Protein AF-J7S730-F1 (afdb_monomer_lite)

Organism: Huiozyma naganishii (strain ATCC MYA-139 / BCRC 22969 / CBS 8797 / KCTC 17520 / NBRC 10181 / NCYC 3082 / Yp74L-3) (NCBI:txid1071383)

Structure (mmCIF, N/CA/C/O backbone):
data_AF-J7S730-F1
#
_entry.id   AF-J7S730-F1
#
loop_
_atom_site.group_PDB
_atom_site.id
_atom_site.type_symbol
_atom_site.label_atom_id
_atom_site.label_alt_id
_atom_site.label_comp_id
_atom_site.label_asym_id
_atom_site.label_entity_id
_atom_site.label_seq_id
_atom_site.pdbx_PDB_ins_code
_atom_site.Cartn_x
_atom_site.Cartn_y
_atom_site.Cartn_z
_atom_site.occupancy
_atom_site.B_iso_or_equiv
_atom_site.auth_seq_id
_atom_site.auth_comp_id
_atom_site.auth_asym_id
_atom_site.auth_atom_id
_atom_site.pdbx_PDB_model_num
ATOM 1 N N . MET A 1 1 ? 15.462 3.873 -46.124 1.00 54.00 1 MET A N 1
ATOM 2 C CA . MET A 1 1 ? 14.757 4.508 -44.988 1.00 54.00 1 MET A CA 1
ATOM 3 C C . MET A 1 1 ? 15.731 4.564 -43.824 1.00 54.00 1 MET A C 1
ATOM 5 O O . MET A 1 1 ? 16.234 3.518 -43.435 1.00 54.00 1 MET A O 1
ATOM 9 N N . ALA A 1 2 ? 16.107 5.762 -43.374 1.00 64.50 2 ALA A N 1
ATOM 10 C CA . ALA A 1 2 ? 17.147 5.936 -42.364 1.00 64.50 2 ALA A CA 1
ATOM 11 C C . ALA A 1 2 ? 16.657 5.438 -40.995 1.00 64.50 2 ALA A C 1
ATOM 13 O O . ALA A 1 2 ? 15.617 5.871 -40.506 1.00 64.50 2 ALA A O 1
ATOM 14 N N . ASN A 1 3 ? 17.401 4.504 -40.408 1.00 79.25 3 ASN A N 1
ATOM 15 C CA . ASN A 1 3 ? 17.195 4.041 -39.043 1.00 79.25 3 ASN A CA 1
ATOM 16 C C . ASN A 1 3 ? 17.583 5.172 -38.073 1.00 79.25 3 ASN A C 1
ATOM 18 O O . ASN A 1 3 ? 18.678 5.723 -38.196 1.00 79.25 3 ASN A O 1
ATOM 22 N N . ASP A 1 4 ? 16.704 5.535 -37.135 1.00 87.88 4 ASP A N 1
ATOM 23 C CA . ASP A 1 4 ? 16.995 6.558 -36.123 1.00 87.88 4 ASP A CA 1
ATOM 24 C C . ASP A 1 4 ? 18.131 6.064 -35.215 1.00 87.88 4 ASP A C 1
ATOM 26 O O . ASP A 1 4 ? 17.955 5.153 -34.402 1.00 87.88 4 ASP A O 1
ATOM 30 N N . LEU A 1 5 ? 19.311 6.678 -35.352 1.00 88.81 5 LEU A N 1
ATOM 31 C CA . LEU A 1 5 ? 20.521 6.355 -34.588 1.00 88.81 5 LEU A CA 1
ATOM 32 C C . LEU A 1 5 ? 20.269 6.347 -33.073 1.00 88.81 5 LEU A C 1
ATOM 34 O O . LEU A 1 5 ? 20.903 5.590 -32.334 1.00 88.81 5 LEU A O 1
ATOM 38 N N . ASN A 1 6 ? 19.322 7.156 -32.596 1.00 91.12 6 ASN A N 1
ATOM 39 C CA . ASN A 1 6 ? 19.003 7.240 -31.177 1.00 91.12 6 ASN A CA 1
ATOM 40 C C . ASN A 1 6 ? 18.365 5.958 -30.638 1.00 91.12 6 ASN A C 1
ATOM 42 O O . ASN A 1 6 ? 18.453 5.697 -29.439 1.00 91.12 6 ASN A O 1
ATOM 46 N N . LEU A 1 7 ? 17.732 5.133 -31.475 1.00 90.69 7 LEU A N 1
ATOM 47 C CA . LEU A 1 7 ? 17.162 3.851 -31.047 1.00 90.69 7 LEU A CA 1
ATOM 48 C C . LEU A 1 7 ? 18.241 2.808 -30.722 1.00 90.69 7 LEU A C 1
ATOM 50 O O . LEU A 1 7 ? 17.960 1.844 -30.012 1.00 90.69 7 LEU A O 1
ATOM 54 N N . LEU A 1 8 ? 19.483 3.027 -31.167 1.00 91.81 8 LEU A N 1
ATOM 55 C CA . LEU A 1 8 ? 20.642 2.219 -30.777 1.00 91.81 8 LEU A CA 1
ATOM 56 C C . LEU A 1 8 ? 21.284 2.685 -29.459 1.00 91.81 8 LEU A C 1
ATOM 58 O O . LEU A 1 8 ? 22.235 2.064 -28.985 1.00 91.81 8 LEU A O 1
ATOM 62 N N . LYS A 1 9 ? 20.799 3.777 -28.852 1.00 95.25 9 LYS A N 1
ATOM 63 C CA . LYS A 1 9 ? 21.337 4.305 -27.594 1.00 95.25 9 LYS A CA 1
ATOM 64 C C . LYS A 1 9 ? 20.539 3.789 -26.399 1.00 95.25 9 LYS A C 1
ATOM 66 O O . LYS A 1 9 ? 19.318 3.905 -26.338 1.00 95.25 9 LYS A O 1
ATOM 71 N N . SER A 1 10 ? 21.251 3.257 -25.407 1.00 93.31 10 SER A N 1
ATOM 72 C CA . SER A 1 10 ? 20.671 2.656 -24.198 1.00 93.31 10 SER A CA 1
ATOM 73 C C . SER A 1 10 ? 19.933 3.649 -23.300 1.00 93.31 10 SER A C 1
ATOM 75 O O . SER A 1 10 ? 19.040 3.243 -22.564 1.00 93.31 10 SER A O 1
ATOM 77 N N . TRP A 1 11 ? 20.275 4.934 -23.363 1.00 94.81 11 TRP A N 1
ATOM 78 C CA . TRP A 1 11 ? 19.646 5.988 -22.566 1.00 94.81 11 TRP A CA 1
ATOM 79 C C . TRP A 1 11 ? 18.342 6.523 -23.181 1.00 94.81 11 TRP A C 1
ATOM 81 O O . TRP A 1 11 ? 17.618 7.257 -22.515 1.00 94.81 11 TRP A O 1
ATOM 91 N N . ASN A 1 12 ? 18.007 6.168 -24.429 1.00 94.88 12 ASN A N 1
ATOM 92 C CA . ASN A 1 12 ? 16.831 6.715 -25.106 1.00 94.88 12 ASN A CA 1
ATOM 93 C C . ASN A 1 12 ? 15.526 6.236 -24.432 1.00 94.88 12 ASN A C 1
ATOM 95 O O . ASN A 1 12 ? 15.262 5.028 -24.409 1.00 94.88 12 ASN A O 1
ATOM 99 N N . PRO A 1 13 ? 14.658 7.136 -23.935 1.00 95.31 13 PRO A N 1
ATOM 100 C CA . PRO A 1 13 ? 13.422 6.751 -23.246 1.00 95.31 13 PRO A CA 1
ATOM 101 C C . PRO A 1 13 ? 12.405 6.069 -24.171 1.00 95.31 13 PRO A C 1
ATOM 103 O O . PRO A 1 13 ? 11.553 5.308 -23.713 1.00 95.31 13 PRO A O 1
ATOM 106 N N . LYS A 1 14 ? 12.495 6.299 -25.488 1.00 93.31 14 LYS A N 1
ATOM 107 C CA . LYS A 1 14 ? 11.581 5.706 -26.471 1.00 93.31 14 LYS A CA 1
ATOM 108 C C . LYS A 1 14 ? 11.817 4.208 -26.665 1.00 93.31 14 LYS A C 1
ATOM 110 O O . LYS A 1 14 ? 10.902 3.528 -27.137 1.00 93.31 14 LYS A O 1
ATOM 115 N N . LEU A 1 15 ? 12.994 3.695 -26.284 1.00 95.19 15 LEU A N 1
ATOM 116 C CA . LEU A 1 15 ? 13.333 2.278 -26.376 1.00 95.19 15 LEU A CA 1
ATOM 117 C C . LEU A 1 15 ? 12.362 1.441 -25.530 1.00 95.19 15 LEU A C 1
ATOM 119 O O . LEU A 1 15 ? 12.143 1.728 -24.353 1.00 95.19 15 LEU A O 1
ATOM 123 N N . VAL A 1 16 ? 11.830 0.357 -26.104 1.00 95.81 16 VAL A N 1
ATOM 124 C CA . VAL A 1 16 ? 10.839 -0.521 -25.448 1.00 95.81 16 VAL A CA 1
ATOM 125 C C . VAL A 1 16 ? 11.325 -1.021 -24.082 1.00 95.81 16 VAL A C 1
ATOM 127 O O . VAL A 1 16 ? 10.554 -1.057 -23.129 1.00 95.81 16 VAL A O 1
ATOM 130 N N . ARG A 1 17 ? 12.623 -1.332 -23.955 1.00 96.31 17 ARG A N 1
ATOM 131 C CA . ARG A 1 17 ? 13.243 -1.761 -22.689 1.00 96.31 17 ARG A CA 1
ATOM 132 C C . ARG A 1 17 ? 13.147 -0.697 -21.593 1.00 96.31 17 ARG A C 1
ATOM 134 O O . ARG A 1 17 ? 12.888 -1.038 -20.447 1.00 96.31 17 ARG A O 1
ATOM 141 N N . ASN A 1 18 ? 13.336 0.573 -21.939 1.00 96.38 18 ASN A N 1
ATOM 142 C CA . ASN A 1 18 ? 13.285 1.671 -20.974 1.00 96.38 18 ASN A CA 1
ATOM 143 C C . ASN A 1 18 ? 11.844 2.014 -20.614 1.00 96.38 18 ASN A C 1
ATOM 145 O O . ASN A 1 18 ? 11.533 2.159 -19.438 1.00 96.38 18 ASN A O 1
ATOM 149 N N . ARG A 1 19 ? 10.945 2.023 -21.604 1.00 97.00 19 ARG A N 1
ATOM 150 C CA . ARG A 1 19 ? 9.506 2.166 -21.361 1.00 97.00 19 ARG A CA 1
ATOM 151 C C . ARG A 1 19 ? 8.976 1.081 -20.425 1.00 97.00 19 ARG A C 1
ATOM 153 O O . ARG A 1 19 ? 8.198 1.385 -19.533 1.00 97.00 19 ARG A O 1
ATOM 160 N N . LYS A 1 20 ? 9.442 -0.162 -20.588 1.00 97.38 20 LYS A N 1
ATOM 161 C CA . LYS A 1 20 ? 9.100 -1.270 -19.690 1.00 97.38 20 LYS A CA 1
ATOM 162 C C . LYS A 1 20 ? 9.556 -1.000 -18.253 1.00 97.38 20 LYS A C 1
ATOM 164 O O . LYS A 1 20 ? 8.752 -1.151 -17.348 1.00 97.38 20 LYS A O 1
ATOM 169 N N . LYS A 1 21 ? 10.800 -0.552 -18.051 1.00 97.50 21 LYS A N 1
ATOM 170 C CA . LYS A 1 21 ? 11.315 -0.202 -16.713 1.00 97.50 21 LYS A CA 1
ATOM 171 C C . LYS A 1 21 ? 10.509 0.916 -16.052 1.00 97.50 21 LYS A C 1
ATOM 173 O O . LYS A 1 21 ? 10.206 0.828 -14.870 1.00 97.50 21 LYS A O 1
ATOM 178 N N . VAL A 1 22 ? 10.172 1.960 -16.813 1.00 97.88 22 VAL A N 1
ATOM 179 C CA . VAL A 1 22 ? 9.334 3.066 -16.322 1.00 97.88 22 V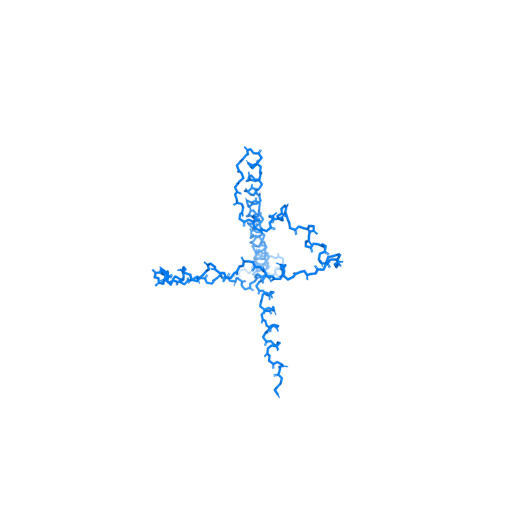AL A CA 1
ATOM 180 C C . VAL A 1 22 ? 7.961 2.539 -15.919 1.00 97.88 22 VAL A C 1
ATOM 182 O O . VAL A 1 22 ? 7.529 2.780 -14.799 1.00 97.88 22 VAL A O 1
ATOM 185 N N . TRP A 1 23 ? 7.333 1.734 -16.776 1.00 97.56 23 TRP A N 1
ATOM 186 C CA . TRP A 1 23 ? 6.033 1.135 -16.491 1.00 97.56 23 TRP A CA 1
ATOM 187 C C . TRP A 1 23 ? 6.055 0.222 -15.257 1.00 97.56 23 TRP A C 1
ATOM 189 O O . TRP A 1 23 ? 5.158 0.300 -14.428 1.00 97.56 23 TRP A O 1
ATOM 199 N N . GLU A 1 24 ? 7.081 -0.617 -15.091 1.00 98.44 24 GLU A N 1
ATOM 200 C CA . GLU A 1 24 ? 7.244 -1.457 -13.894 1.00 98.44 24 GLU A CA 1
ATOM 201 C C . GLU A 1 24 ? 7.321 -0.598 -12.624 1.00 98.44 24 GLU A C 1
ATOM 203 O O . GLU A 1 24 ? 6.613 -0.869 -11.654 1.00 98.44 24 GLU A O 1
ATOM 208 N N . ARG A 1 25 ? 8.095 0.492 -12.661 1.00 98.12 25 ARG A N 1
ATOM 209 C CA . ARG A 1 25 ? 8.225 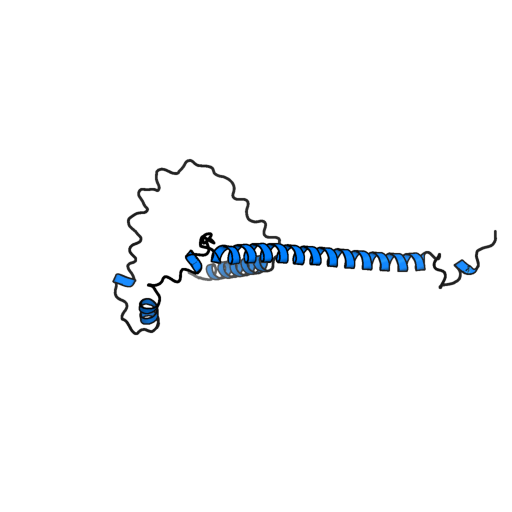1.435 -11.545 1.00 98.12 25 ARG A CA 1
ATOM 210 C C . ARG A 1 25 ? 6.909 2.154 -11.235 1.00 98.12 25 ARG A C 1
ATOM 212 O O . ARG A 1 25 ? 6.539 2.284 -10.074 1.00 98.12 25 ARG A O 1
ATOM 219 N N . GLU A 1 26 ? 6.188 2.597 -12.261 1.00 97.88 26 GLU A N 1
ATOM 220 C CA . GLU A 1 26 ? 4.865 3.214 -12.117 1.00 97.88 26 GLU A CA 1
ATOM 221 C C . GLU A 1 26 ? 3.854 2.229 -11.517 1.00 97.88 26 GLU A C 1
ATOM 223 O O . GLU A 1 26 ? 3.078 2.592 -10.636 1.00 97.88 26 GLU A O 1
ATOM 228 N N . GLN A 1 27 ? 3.881 0.963 -11.939 1.00 98.38 27 GLN A N 1
ATOM 229 C CA . GLN A 1 27 ? 3.021 -0.077 -11.374 1.00 98.38 27 GLN A CA 1
ATOM 230 C C . GLN A 1 27 ? 3.350 -0.384 -9.910 1.00 98.38 27 GLN A C 1
ATOM 232 O O . GLN A 1 27 ? 2.436 -0.633 -9.124 1.00 98.38 27 GLN A O 1
ATOM 237 N N . GLU A 1 28 ? 4.627 -0.385 -9.528 1.00 98.25 28 GLU A N 1
ATOM 238 C CA . GLU A 1 28 ? 5.040 -0.501 -8.125 1.00 98.25 28 GLU A CA 1
ATOM 239 C C . GLU A 1 28 ? 4.495 0.662 -7.291 1.00 98.25 28 GLU A C 1
ATOM 241 O O . GLU A 1 28 ? 3.837 0.420 -6.280 1.00 98.25 28 GLU A O 1
ATOM 246 N N . LEU A 1 29 ? 4.666 1.902 -7.758 1.00 98.44 29 LEU A N 1
ATOM 247 C CA . LEU A 1 29 ? 4.154 3.093 -7.075 1.00 98.44 29 LEU A CA 1
ATOM 248 C C . LEU A 1 29 ? 2.629 3.057 -6.920 1.00 98.44 29 LEU A C 1
ATOM 250 O O . LEU A 1 29 ? 2.116 3.304 -5.833 1.00 98.44 29 LEU A O 1
ATOM 254 N N . LEU A 1 30 ? 1.890 2.659 -7.958 1.00 98.12 30 LEU A N 1
ATOM 255 C CA . LEU A 1 30 ? 0.432 2.516 -7.875 1.00 98.12 30 LEU A CA 1
ATOM 256 C C . LEU A 1 30 ? -0.001 1.460 -6.845 1.00 98.12 30 LEU A C 1
ATOM 258 O O . LEU A 1 30 ? -1.022 1.627 -6.171 1.00 98.12 30 LEU A O 1
ATOM 262 N N . LYS A 1 31 ? 0.759 0.367 -6.696 1.00 98.06 31 LYS A N 1
ATOM 263 C CA . LYS A 1 31 ? 0.496 -0.647 -5.662 1.00 98.06 31 LYS A CA 1
ATOM 264 C C . LYS A 1 31 ? 0.760 -0.096 -4.263 1.00 98.06 31 LYS A C 1
ATOM 266 O O . LYS A 1 31 ? -0.049 -0.341 -3.366 1.00 98.06 31 LYS A O 1
ATOM 271 N N . GLU A 1 32 ? 1.852 0.642 -4.083 1.00 98.00 32 GLU A N 1
ATOM 272 C CA . GLU A 1 32 ? 2.188 1.304 -2.818 1.00 98.00 32 GLU A CA 1
ATOM 273 C C . GLU A 1 32 ? 1.122 2.335 -2.429 1.00 98.00 32 GLU A C 1
ATOM 275 O O . GLU A 1 32 ? 0.613 2.298 -1.308 1.00 98.00 32 GLU A O 1
ATOM 280 N N . GLU A 1 33 ? 0.698 3.185 -3.367 1.00 98.12 33 GLU A N 1
ATOM 281 C CA . GLU A 1 33 ? -0.384 4.151 -3.162 1.00 98.12 33 GLU A CA 1
ATOM 282 C C . GLU A 1 33 ? -1.703 3.466 -2.804 1.00 98.12 33 GLU A C 1
ATOM 284 O O . GLU A 1 33 ? -2.412 3.898 -1.890 1.00 98.12 33 GLU A O 1
ATOM 289 N N . HIS A 1 34 ? -2.043 2.370 -3.489 1.00 98.31 34 HIS A N 1
ATOM 290 C CA . HIS A 1 34 ? -3.244 1.609 -3.172 1.00 98.31 34 HIS A CA 1
ATOM 291 C C . HIS A 1 34 ? -3.181 1.030 -1.751 1.00 98.31 34 HIS A C 1
ATOM 293 O O . HIS A 1 34 ? -4.139 1.187 -0.991 1.00 98.31 34 HIS A O 1
ATOM 299 N N . ALA A 1 35 ? -2.064 0.408 -1.365 1.00 98.06 35 ALA A N 1
ATOM 300 C CA . ALA A 1 35 ? -1.870 -0.126 -0.017 1.00 98.06 35 ALA A CA 1
ATOM 301 C C . ALA A 1 35 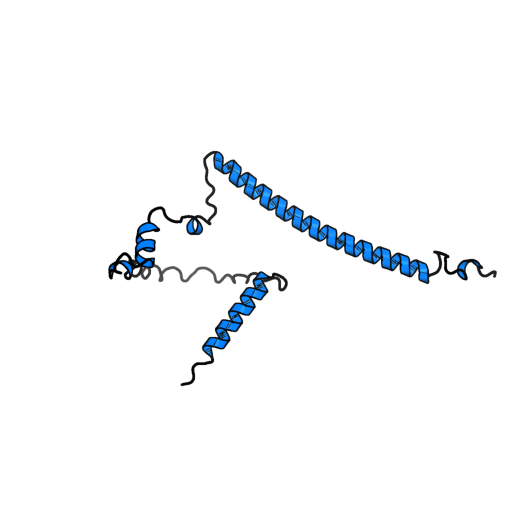? -1.935 0.981 1.050 1.00 98.06 35 ALA A C 1
ATOM 303 O O . ALA A 1 35 ? -2.619 0.833 2.066 1.00 98.06 35 ALA A O 1
ATOM 304 N N . PHE A 1 36 ? -1.304 2.126 0.787 1.00 97.81 36 PHE A N 1
ATOM 305 C CA . PHE A 1 36 ? -1.374 3.296 1.655 1.00 97.81 36 PHE A CA 1
ATOM 306 C C . PHE A 1 36 ? -2.813 3.794 1.815 1.00 97.81 36 PHE A C 1
ATOM 308 O O . PHE A 1 36 ? -3.267 4.031 2.932 1.00 97.81 36 PHE A O 1
ATOM 315 N N . LYS A 1 37 ? -3.575 3.881 0.720 1.00 97.81 37 LYS A N 1
ATOM 316 C CA . LYS A 1 37 ? -4.980 4.299 0.748 1.00 97.81 37 LYS A CA 1
ATOM 317 C C . LYS A 1 37 ? -5.855 3.340 1.551 1.00 97.81 37 LYS A C 1
ATOM 319 O O . LYS A 1 37 ? -6.750 3.801 2.254 1.00 97.81 37 LYS A O 1
ATOM 324 N N . GLN A 1 38 ? -5.615 2.030 1.472 1.00 97.31 38 GLN A N 1
ATOM 325 C CA . GLN A 1 38 ? -6.321 1.063 2.321 1.00 97.31 38 GLN A CA 1
ATOM 326 C C . GLN A 1 38 ? -6.041 1.330 3.803 1.00 97.31 38 GLN A C 1
ATOM 328 O O . GLN A 1 38 ? -6.983 1.512 4.571 1.00 97.31 38 GLN A O 1
ATOM 333 N N . ARG A 1 39 ? -4.767 1.499 4.174 1.00 97.31 39 ARG A N 1
ATOM 334 C CA . ARG A 1 39 ? -4.369 1.821 5.550 1.00 97.31 39 ARG A CA 1
ATOM 335 C C . ARG A 1 39 ? -4.963 3.142 6.048 1.00 97.31 39 ARG A C 1
ATOM 337 O O . ARG A 1 39 ? -5.422 3.225 7.181 1.00 97.31 39 ARG A O 1
ATOM 344 N N . GLN A 1 40 ? -5.001 4.174 5.207 1.00 97.12 40 GLN A N 1
ATOM 345 C CA . GLN A 1 40 ? -5.636 5.450 5.556 1.00 97.12 40 GLN A CA 1
ATOM 346 C C . GLN A 1 40 ? -7.137 5.290 5.822 1.00 97.12 40 GLN A C 1
ATOM 348 O O . GLN A 1 40 ? -7.660 5.900 6.750 1.00 97.12 40 GLN A O 1
ATOM 353 N N . ARG A 1 41 ? -7.836 4.441 5.055 1.00 97.94 41 ARG A N 1
ATOM 354 C CA . ARG A 1 41 ? -9.251 4.141 5.325 1.00 97.94 41 ARG A CA 1
ATOM 355 C C . ARG A 1 41 ? -9.444 3.406 6.648 1.00 97.94 41 ARG A C 1
ATOM 357 O O . ARG A 1 41 ? -10.432 3.668 7.320 1.00 97.94 41 ARG A O 1
ATOM 364 N N . GLU A 1 42 ? -8.550 2.490 7.008 1.00 96.38 42 GLU A N 1
ATOM 365 C CA . GLU A 1 42 ? -8.599 1.795 8.303 1.00 96.38 42 GLU A CA 1
ATOM 366 C C . GLU A 1 42 ? -8.428 2.784 9.460 1.00 96.38 42 GLU A C 1
ATOM 368 O O . GLU A 1 42 ? -9.293 2.851 10.329 1.00 96.38 42 GLU A O 1
ATOM 373 N N . ILE A 1 43 ? -7.410 3.648 9.394 1.00 97.12 43 ILE A N 1
ATOM 374 C CA . ILE A 1 43 ? -7.169 4.702 10.395 1.00 97.12 43 ILE A CA 1
ATOM 375 C C . ILE A 1 43 ? -8.372 5.645 10.510 1.00 97.12 43 ILE A C 1
ATOM 377 O O . ILE A 1 43 ? -8.763 6.032 11.608 1.00 97.12 43 ILE A O 1
ATOM 381 N N . GLN A 1 44 ? -8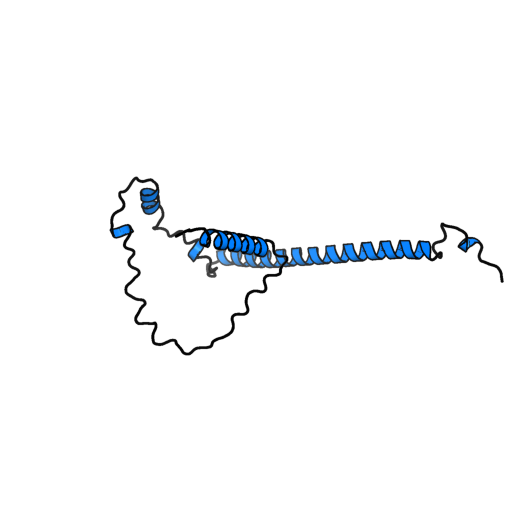.971 6.032 9.383 1.00 97.00 44 GLN A N 1
ATOM 382 C CA . GLN A 1 44 ? -10.126 6.924 9.389 1.00 97.00 44 GLN A CA 1
ATOM 383 C C . GLN A 1 44 ? -11.346 6.273 10.056 1.00 97.00 44 GLN A C 1
ATOM 385 O O . GLN A 1 44 ? -12.013 6.922 10.855 1.00 97.00 44 GLN A O 1
ATOM 390 N N . LYS A 1 45 ? -11.594 4.982 9.805 1.00 96.06 45 LYS A N 1
ATOM 391 C CA . LYS A 1 45 ? -12.661 4.229 10.483 1.00 96.06 45 LYS A CA 1
ATOM 392 C C . LYS A 1 45 ? -12.415 4.114 11.986 1.00 96.06 45 LYS A C 1
ATOM 394 O O . LYS A 1 45 ? -13.350 4.263 12.766 1.00 96.06 45 LYS A O 1
ATOM 399 N N . GLU A 1 46 ? -11.172 3.866 12.397 1.00 93.81 46 GLU A N 1
ATOM 400 C CA . GLU A 1 46 ? -10.798 3.834 13.816 1.00 93.81 46 GLU A CA 1
ATOM 401 C C . GLU A 1 46 ? -11.038 5.192 14.484 1.00 93.81 46 GLU A C 1
ATOM 403 O O . GLU A 1 46 ? -11.627 5.250 15.560 1.00 93.81 46 GLU A O 1
ATOM 408 N N . ARG A 1 47 ? -10.665 6.291 13.817 1.00 95.75 47 ARG A N 1
ATOM 409 C CA . ARG A 1 47 ? -10.922 7.658 14.297 1.00 95.75 47 ARG A CA 1
ATOM 410 C C . ARG A 1 47 ? -12.407 7.986 14.395 1.00 95.75 47 ARG A C 1
ATOM 412 O O . ARG A 1 47 ? -12.821 8.632 15.350 1.00 95.75 47 ARG A O 1
ATOM 419 N N . GLU A 1 48 ? -13.208 7.561 13.422 1.00 94.81 48 GLU A N 1
ATOM 420 C CA . GLU A 1 48 ? -14.662 7.753 13.441 1.00 94.81 48 GLU A CA 1
ATOM 421 C C . GLU A 1 48 ? -15.306 7.008 14.615 1.00 94.81 48 GLU A C 1
ATOM 423 O O . GLU A 1 48 ? -16.135 7.577 15.325 1.00 94.81 48 GLU A O 1
ATOM 428 N N . LEU A 1 49 ? -14.884 5.767 14.874 1.00 91.50 49 LEU A N 1
ATOM 429 C CA . LEU A 1 49 ? -15.349 5.007 16.034 1.00 91.50 49 LEU A CA 1
ATOM 430 C C . LEU A 1 49 ? -14.919 5.652 17.353 1.00 91.50 49 LEU A C 1
ATOM 432 O O . LEU A 1 49 ? -15.757 5.820 18.236 1.00 91.50 49 LEU A O 1
ATOM 436 N N . ASP A 1 50 ? -13.653 6.050 17.482 1.00 89.81 50 ASP A N 1
ATOM 437 C CA . ASP A 1 50 ? -13.148 6.712 18.688 1.00 89.81 50 ASP A CA 1
ATOM 438 C C . ASP A 1 50 ? -13.869 8.042 18.950 1.00 89.81 50 ASP A C 1
ATOM 440 O O . ASP A 1 50 ? -14.277 8.323 20.074 1.00 89.81 50 ASP A O 1
ATOM 444 N N . SER A 1 51 ? -14.138 8.828 17.903 1.00 89.88 51 SER A N 1
ATOM 445 C CA . SER A 1 51 ? -14.912 10.067 18.013 1.00 89.88 51 SER A CA 1
ATOM 446 C C . SER A 1 51 ? -16.335 9.819 18.521 1.00 89.88 51 SER A C 1
ATOM 448 O O . SER A 1 51 ? -16.788 10.532 19.416 1.00 89.88 51 SER A O 1
ATOM 450 N N . LEU A 1 52 ? -17.031 8.794 18.014 1.00 88.56 52 LEU A N 1
ATOM 451 C CA . LEU A 1 52 ? -18.370 8.425 18.489 1.00 88.56 52 LEU A CA 1
ATOM 452 C C . LEU A 1 52 ? -18.356 7.925 19.940 1.00 88.56 52 LEU A C 1
ATOM 454 O O . LEU A 1 52 ? -19.265 8.249 20.711 1.00 88.56 52 LEU A O 1
ATOM 458 N N . VAL A 1 53 ? -17.336 7.151 20.320 1.00 86.69 53 VAL A N 1
ATOM 459 C CA . VAL A 1 53 ? -17.151 6.658 21.693 1.00 86.69 53 VAL A CA 1
ATOM 460 C C . VAL A 1 53 ? -16.876 7.820 22.647 1.00 86.69 53 VAL A C 1
ATOM 462 O O . VAL A 1 53 ? -17.544 7.929 23.675 1.00 86.69 53 VAL A O 1
ATOM 465 N N . ASN A 1 54 ? -15.960 8.721 22.290 1.00 86.38 54 ASN A N 1
ATOM 466 C CA . ASN A 1 54 ? -15.629 9.901 23.086 1.00 86.38 54 ASN A CA 1
ATOM 467 C C . ASN A 1 54 ? -16.831 10.848 23.209 1.00 86.38 54 ASN A C 1
ATOM 469 O O . ASN A 1 54 ? -17.188 11.223 24.321 1.00 86.38 54 ASN A O 1
ATOM 473 N N . ALA A 1 55 ? -17.541 11.137 22.112 1.00 85.12 55 ALA A N 1
ATOM 474 C CA . ALA A 1 55 ? -18.755 11.958 22.142 1.00 85.12 55 ALA A CA 1
ATOM 475 C C . ALA A 1 55 ? -19.864 11.339 23.012 1.00 85.12 55 ALA A C 1
ATOM 477 O O . ALA A 1 55 ? -20.557 12.050 23.738 1.00 85.12 55 ALA A O 1
ATOM 478 N N . SER A 1 56 ? -20.015 10.009 22.978 1.00 79.06 56 SER A N 1
ATOM 479 C CA . SER A 1 56 ? -20.960 9.301 23.849 1.00 79.06 56 SER A CA 1
ATOM 480 C C . SER A 1 56 ? -20.551 9.393 25.319 1.00 79.06 56 SER A C 1
ATOM 482 O O . SER A 1 56 ? -21.409 9.614 26.166 1.00 79.06 56 SER A O 1
ATOM 484 N N . ARG A 1 57 ? -19.251 9.266 25.621 1.00 73.38 57 ARG A N 1
ATOM 485 C CA . ARG A 1 57 ? -18.698 9.392 26.978 1.00 73.38 57 ARG A CA 1
ATOM 486 C C . ARG A 1 57 ? -18.832 10.810 27.534 1.00 73.38 57 ARG A C 1
ATOM 488 O O . ARG A 1 57 ? -19.112 10.969 28.718 1.00 73.38 57 ARG A O 1
ATOM 495 N N . ASP A 1 58 ? -18.621 11.831 26.710 1.00 74.44 58 ASP A N 1
ATOM 496 C CA . ASP A 1 58 ? -18.729 13.228 27.132 1.00 74.44 58 ASP A CA 1
ATOM 497 C C . ASP A 1 58 ? -20.185 13.664 27.317 1.00 74.44 58 ASP A C 1
ATOM 499 O O . ASP A 1 58 ? -20.487 14.344 28.296 1.00 74.44 58 ASP A O 1
ATOM 503 N N . GLY A 1 59 ? -21.103 13.200 26.459 1.00 67.50 59 GLY A N 1
ATOM 504 C CA . GLY A 1 59 ? -22.545 13.389 26.661 1.00 67.50 59 GLY A CA 1
ATOM 505 C C . GLY A 1 59 ? -23.071 12.719 27.937 1.00 67.50 59 GLY A C 1
ATOM 506 O O . GLY A 1 59 ? -24.066 13.159 28.510 1.00 67.50 59 GLY A O 1
ATOM 507 N N . ASP A 1 60 ? -22.363 11.705 28.433 1.00 55.69 60 ASP A N 1
ATOM 508 C CA . ASP A 1 60 ? -22.704 10.988 29.661 1.00 55.69 60 ASP A CA 1
ATOM 509 C C . ASP A 1 60 ? -22.361 11.760 30.955 1.00 55.69 60 ASP A C 1
ATOM 511 O O . ASP A 1 60 ? -22.760 11.402 32.065 1.00 55.69 60 ASP A O 1
ATOM 515 N N . ARG A 1 61 ? -21.647 12.887 30.838 1.00 56.53 61 ARG A N 1
ATOM 516 C CA . ARG A 1 61 ? -21.423 13.808 31.964 1.00 56.53 61 ARG A CA 1
ATOM 517 C C . ARG A 1 61 ? -22.661 14.644 32.299 1.00 56.53 61 ARG A C 1
ATOM 519 O O . ARG A 1 61 ? -22.677 15.287 33.346 1.00 56.53 61 ARG A O 1
ATOM 526 N N . THR A 1 62 ? -23.689 14.630 31.446 1.00 56.03 62 THR A N 1
ATOM 527 C CA . THR A 1 62 ? -24.896 15.463 31.584 1.00 56.03 62 THR A CA 1
ATOM 528 C C . THR A 1 62 ? -26.126 14.700 32.112 1.00 56.03 62 THR A C 1
ATOM 530 O O . THR A 1 62 ? -27.169 15.313 32.299 1.00 56.03 62 THR A O 1
ATOM 533 N N . GLY A 1 63 ? -26.010 13.409 32.463 1.00 51.72 63 GLY A N 1
ATOM 534 C CA . GLY A 1 63 ? -26.964 12.742 33.372 1.00 51.72 63 GLY A CA 1
ATOM 535 C C . GLY A 1 63 ? -27.652 11.469 32.871 1.00 51.72 63 GLY A C 1
ATOM 536 O O . GLY A 1 63 ? -28.158 10.721 33.703 1.00 51.72 63 GLY A O 1
ATOM 537 N N . ASP A 1 64 ? -27.614 11.158 31.573 1.00 57.91 64 ASP A N 1
ATOM 538 C CA . ASP A 1 64 ? -28.275 9.967 31.015 1.00 57.91 64 ASP A CA 1
ATOM 539 C C . ASP A 1 64 ? -27.268 8.928 30.494 1.00 57.91 64 ASP A C 1
ATOM 541 O O . ASP A 1 64 ? -26.938 8.872 29.304 1.00 57.91 64 ASP A O 1
ATOM 545 N N . ARG A 1 65 ? -26.836 8.046 31.407 1.00 59.81 65 ARG A N 1
ATOM 546 C CA . ARG A 1 65 ? -25.990 6.877 31.114 1.00 59.81 65 ARG A CA 1
ATOM 547 C C . ARG A 1 65 ? -26.662 5.931 30.142 1.00 59.81 65 ARG A C 1
ATOM 549 O O . ARG A 1 65 ? -27.528 5.133 30.506 1.00 59.81 65 ARG A O 1
ATOM 556 N N . LYS A 1 66 ? -26.211 5.963 28.885 1.00 61.03 66 LYS A N 1
ATOM 557 C CA . LYS A 1 66 ? -26.564 4.948 27.890 1.00 61.03 66 LYS A CA 1
ATOM 558 C C . LYS A 1 66 ? -25.941 3.623 28.319 1.00 61.03 66 LYS A C 1
ATOM 560 O O . LYS A 1 66 ? -24.725 3.465 28.296 1.00 61.03 66 LYS A O 1
ATOM 565 N N . LYS A 1 67 ? -26.788 2.664 28.708 1.00 63.94 67 LYS A N 1
ATOM 566 C CA . LYS A 1 67 ? -26.387 1.317 29.141 1.00 63.94 67 LYS A CA 1
ATOM 567 C C . LYS A 1 67 ? -25.504 0.667 28.076 1.00 63.94 67 LYS A C 1
ATOM 569 O O . LYS A 1 67 ? -25.991 0.222 27.041 1.00 63.94 67 LYS A O 1
ATOM 574 N N . THR A 1 68 ? -24.203 0.599 28.337 1.00 68.06 68 THR A N 1
ATOM 575 C CA . THR A 1 68 ? -23.189 0.102 27.393 1.00 68.06 68 THR A CA 1
ATOM 576 C C . THR A 1 68 ? -23.252 -1.412 27.190 1.00 68.06 68 THR A C 1
ATOM 578 O O . THR A 1 68 ? -22.463 -1.961 26.428 1.00 68.06 68 THR A O 1
ATOM 581 N N . GLY A 1 69 ? -24.149 -2.121 27.890 1.00 67.25 69 GLY A N 1
ATOM 582 C CA . GLY A 1 69 ? -24.237 -3.583 27.856 1.00 67.25 69 GLY A CA 1
ATOM 583 C C . GLY A 1 69 ? -23.005 -4.288 28.434 1.00 67.25 69 GLY A C 1
ATOM 584 O O . GLY A 1 69 ? -22.990 -5.511 28.490 1.00 67.25 69 GLY A O 1
ATOM 585 N N . LEU A 1 70 ? -21.996 -3.533 28.885 1.00 67.88 70 LEU A N 1
ATOM 586 C CA . LEU A 1 70 ? -20.813 -3.989 29.620 1.00 67.88 70 LEU A CA 1
ATOM 587 C C . LEU A 1 70 ? -20.997 -3.823 31.137 1.00 67.88 70 LEU A C 1
ATOM 589 O O . LEU A 1 70 ? -20.063 -4.037 31.906 1.00 67.88 70 LEU A O 1
ATOM 593 N N . GLU A 1 71 ? -22.209 -3.477 31.570 1.00 69.25 71 GLU A N 1
ATOM 594 C CA . GLU A 1 71 ? -22.583 -3.376 32.980 1.00 69.25 71 GLU A CA 1
ATOM 595 C C . GLU A 1 71 ? -22.371 -4.720 33.687 1.00 69.25 71 GLU A C 1
ATOM 597 O O . GLU A 1 71 ? -21.769 -4.744 34.739 1.00 69.25 71 GLU A O 1
ATOM 602 N N . TRP A 1 72 ? -22.664 -5.862 33.056 1.00 71.94 72 TRP A N 1
ATOM 603 C CA . TRP A 1 72 ? -22.378 -7.183 33.648 1.00 71.94 72 TRP A CA 1
ATOM 604 C C . TRP A 1 72 ? -20.882 -7.470 33.883 1.00 71.94 72 TRP A C 1
ATOM 606 O O . TRP A 1 72 ? -20.549 -8.359 34.661 1.00 71.94 72 TRP A O 1
ATOM 616 N N . MET A 1 73 ? -19.986 -6.776 33.174 1.00 65.69 73 MET A N 1
ATOM 617 C CA . MET A 1 73 ? -18.538 -6.993 33.243 1.00 65.69 73 MET A CA 1
ATOM 618 C C . MET A 1 73 ? -17.855 -6.014 34.205 1.00 65.69 73 MET A C 1
ATOM 620 O O . MET A 1 73 ? -16.866 -6.374 34.839 1.00 65.69 73 MET A O 1
ATOM 624 N N . TYR A 1 74 ? -18.370 -4.784 34.302 1.00 63.56 74 TYR A N 1
ATOM 625 C CA . TYR A 1 74 ? -17.826 -3.726 35.160 1.00 63.56 74 TYR A CA 1
ATOM 626 C C . TYR A 1 74 ? -18.676 -3.411 36.390 1.00 63.56 74 TYR A C 1
ATOM 628 O O . TYR A 1 74 ? -18.229 -2.647 37.242 1.00 63.56 74 TYR A O 1
ATOM 636 N N . ASP A 1 75 ? -19.848 -4.026 36.535 1.00 63.69 75 ASP A N 1
ATOM 637 C CA . ASP A 1 75 ? -20.511 -4.184 37.823 1.00 63.69 75 ASP A CA 1
ATOM 638 C C . ASP A 1 75 ? -19.710 -5.216 38.621 1.00 63.69 75 ASP A C 1
ATOM 640 O O . ASP A 1 75 ? -20.102 -6.362 38.842 1.00 63.69 75 ASP A O 1
ATOM 644 N N . THR A 1 76 ? -18.501 -4.824 39.024 1.00 58.38 76 THR A N 1
ATOM 645 C CA . THR A 1 76 ? -17.849 -5.432 40.173 1.00 58.38 76 THR A CA 1
ATOM 646 C C . THR A 1 76 ? -18.699 -5.020 41.361 1.00 58.38 76 THR A C 1
ATOM 648 O O . THR A 1 76 ? -18.443 -3.991 41.989 1.00 58.38 76 THR A O 1
ATOM 651 N N . GLY A 1 77 ? -19.776 -5.781 41.558 1.00 55.69 77 GLY A N 1
ATOM 652 C CA . GLY A 1 77 ? -20.851 -5.462 42.471 1.00 55.69 77 GLY A CA 1
ATOM 653 C C . GLY A 1 77 ? -20.297 -4.999 43.804 1.00 55.69 77 GLY A C 1
ATOM 654 O O . GLY A 1 77 ? -19.430 -5.649 44.399 1.00 55.69 77 GLY A O 1
ATOM 655 N N . ALA A 1 78 ? -20.841 -3.887 44.281 1.00 54.34 78 ALA A N 1
ATOM 656 C CA . ALA A 1 78 ? -20.562 -3.267 45.570 1.00 54.34 78 ALA A CA 1
ATOM 657 C C . ALA A 1 78 ? -20.875 -4.166 46.797 1.00 54.34 78 ALA A C 1
ATOM 659 O O . ALA A 1 78 ? -21.052 -3.662 47.898 1.00 54.34 78 ALA A O 1
ATOM 660 N N . GLY A 1 79 ? -20.946 -5.494 46.641 1.00 54.16 79 GLY A N 1
ATOM 661 C CA . GLY A 1 79 ? -21.209 -6.456 47.714 1.00 54.16 79 GLY A CA 1
ATOM 662 C C . GLY A 1 79 ? -20.481 -7.802 47.601 1.00 54.16 79 GLY A C 1
ATOM 663 O O . GLY A 1 79 ? -20.812 -8.711 48.355 1.00 54.16 79 GLY A O 1
ATOM 664 N N . GLY A 1 80 ? -19.527 -7.977 46.674 1.00 54.22 80 GLY A N 1
ATOM 665 C CA . GLY A 1 80 ? -18.957 -9.303 46.373 1.00 54.22 80 GLY A CA 1
ATOM 666 C C . GLY A 1 80 ? -17.461 -9.508 46.622 1.00 54.22 80 GLY A C 1
ATOM 667 O O . GLY A 1 80 ? -16.987 -10.626 46.429 1.00 54.22 80 GLY A O 1
ATOM 668 N N . SER A 1 81 ? -16.690 -8.480 46.986 1.00 55.69 81 SER A N 1
ATOM 669 C CA . SER A 1 81 ? -15.222 -8.583 46.982 1.00 55.69 81 SER A CA 1
ATOM 670 C C . SER A 1 81 ? -14.641 -9.043 48.321 1.00 55.69 81 SER A C 1
ATOM 672 O O . SER A 1 81 ? -13.825 -9.957 48.329 1.00 55.69 81 SER A O 1
ATOM 674 N N . GLU A 1 82 ? -15.087 -8.499 49.451 1.00 59.22 82 GLU A N 1
ATOM 675 C CA . GLU A 1 82 ? -14.424 -8.747 50.739 1.00 59.22 82 GLU A CA 1
ATOM 676 C C . GLU A 1 82 ? -14.631 -10.179 51.246 1.00 59.22 82 GLU A C 1
ATOM 678 O O . GLU A 1 82 ? -13.672 -10.883 51.556 1.00 59.22 82 GLU A O 1
ATOM 683 N N . SER A 1 83 ? -15.872 -10.668 51.236 1.00 61.31 83 SER A N 1
ATOM 684 C CA . SER A 1 83 ? -16.201 -12.022 51.692 1.00 61.31 83 SER A CA 1
ATOM 685 C C . SER A 1 83 ? -15.594 -13.102 50.790 1.00 61.31 83 SER A C 1
ATOM 687 O O . SER A 1 83 ? -15.022 -14.067 51.291 1.00 61.31 83 SER A O 1
ATOM 689 N N . ASN A 1 84 ? -15.632 -12.931 49.466 1.00 65.94 84 ASN A N 1
ATOM 690 C CA . ASN A 1 84 ? -15.027 -13.884 48.528 1.00 65.94 84 ASN A CA 1
ATOM 691 C C . ASN A 1 84 ? -13.491 -13.872 48.570 1.00 65.94 84 ASN A C 1
ATOM 693 O O . ASN A 1 84 ? -12.872 -14.930 48.440 1.00 65.94 84 ASN A O 1
ATOM 697 N N . GLN A 1 85 ? -12.863 -12.710 48.787 1.00 68.50 85 GLN A N 1
ATOM 698 C CA . GLN A 1 85 ? -11.412 -12.623 48.978 1.00 68.50 85 GLN A CA 1
ATOM 699 C C . GLN A 1 85 ? -10.976 -13.318 50.272 1.00 68.50 85 GLN A C 1
ATOM 701 O O . GLN A 1 85 ? -9.963 -14.011 50.276 1.00 68.50 85 GLN A O 1
ATOM 706 N N . GLU A 1 86 ? -11.753 -13.217 51.350 1.00 69.38 86 GLU A N 1
ATOM 707 C CA . GLU A 1 86 ? -11.469 -13.911 52.611 1.00 69.38 86 GLU A CA 1
ATOM 708 C C . GLU A 1 86 ? -11.531 -15.442 52.492 1.00 69.38 86 GLU A C 1
ATOM 710 O O . GLU A 1 86 ? -10.723 -16.129 53.124 1.00 69.38 86 GLU A O 1
ATOM 715 N N . TYR A 1 87 ? -12.436 -15.985 51.668 1.00 74.88 87 TYR A N 1
ATOM 716 C CA . TYR A 1 87 ? -12.484 -17.423 51.370 1.00 74.88 87 TYR A CA 1
ATOM 717 C C . TYR A 1 87 ? -11.318 -17.870 50.475 1.00 74.88 87 TYR A C 1
ATOM 719 O O . TYR A 1 87 ? -10.719 -18.912 50.736 1.00 74.88 87 TYR A O 1
ATOM 727 N N . LEU A 1 88 ? -10.943 -17.074 49.465 1.00 76.62 88 LEU A N 1
ATOM 728 C CA . LEU A 1 88 ? -9.782 -17.353 48.602 1.00 76.62 88 LEU A CA 1
ATOM 729 C C . LEU A 1 88 ? -8.448 -17.280 49.363 1.00 76.62 88 LEU A C 1
ATOM 731 O O . LEU A 1 88 ? -7.521 -18.025 49.057 1.00 76.62 88 LEU A O 1
ATOM 735 N N . LEU A 1 89 ? -8.361 -16.412 50.372 1.00 77.69 89 LEU A N 1
ATOM 736 C CA . LEU A 1 89 ? -7.201 -16.263 51.255 1.00 77.69 89 LEU A CA 1
ATOM 737 C C . LEU A 1 89 ? -7.228 -17.229 52.454 1.00 77.69 89 LEU A C 1
ATOM 739 O O . LEU A 1 89 ? -6.354 -17.153 53.317 1.00 77.69 89 LEU A O 1
ATOM 743 N N . GLY A 1 90 ? -8.227 -18.117 52.535 1.00 69.00 90 GLY A N 1
ATOM 744 C CA . GLY A 1 90 ? -8.341 -19.140 53.578 1.00 69.00 90 GLY A CA 1
ATOM 745 C C . GLY A 1 90 ? -8.616 -18.602 54.986 1.00 69.00 90 GLY A C 1
ATOM 746 O O . GLY A 1 90 ? -8.460 -19.338 55.959 1.00 69.00 90 GLY A O 1
ATOM 747 N N . LYS A 1 91 ? -9.021 -17.332 55.121 1.00 77.88 91 LYS A N 1
ATOM 748 C CA . LYS A 1 91 ? -9.303 -16.700 56.422 1.00 77.88 91 LYS A CA 1
ATOM 749 C C . LYS A 1 91 ? -10.657 -17.104 57.003 1.00 77.88 91 LYS A C 1
ATOM 751 O O . LYS A 1 91 ? -10.835 -17.041 58.217 1.00 77.88 91 LYS A O 1
ATOM 756 N N . LYS A 1 92 ? -11.598 -17.542 56.162 1.00 76.50 92 LYS A N 1
ATOM 757 C CA . LYS A 1 92 ? -12.908 -18.066 56.576 1.00 76.50 92 LYS A CA 1
ATOM 758 C C . LYS A 1 92 ? -13.095 -19.508 56.110 1.00 76.50 92 LYS A C 1
ATOM 760 O O . LYS A 1 92 ? -12.702 -19.867 55.001 1.00 76.50 92 LYS A O 1
ATOM 765 N N . LYS A 1 93 ? -13.697 -20.340 56.967 1.00 72.38 93 LYS A N 1
ATOM 766 C CA . LYS A 1 93 ? -14.047 -21.730 56.636 1.00 72.38 93 LYS A CA 1
ATOM 767 C C . LYS A 1 93 ? -15.204 -21.738 55.637 1.00 72.38 93 LYS A C 1
ATOM 769 O O . LYS A 1 93 ? -16.166 -21.003 55.818 1.00 72.38 93 LYS A O 1
ATOM 774 N N . LEU A 1 94 ? -15.096 -22.560 54.594 1.00 70.00 94 LEU A N 1
ATOM 775 C CA . LEU A 1 94 ? -16.150 -22.745 53.596 1.00 70.00 94 LEU A CA 1
ATOM 776 C C . LEU A 1 94 ? -17.362 -23.426 54.245 1.00 70.00 94 LEU A C 1
ATOM 778 O O . LEU A 1 94 ? -17.347 -24.637 54.457 1.00 70.00 94 LEU A O 1
ATOM 782 N N . ASP A 1 95 ? -18.403 -22.653 54.548 1.00 71.31 95 ASP A N 1
ATOM 783 C CA . ASP A 1 95 ? -19.686 -23.200 54.985 1.00 71.31 95 ASP A CA 1
ATOM 784 C C . ASP A 1 95 ? -20.499 -23.720 53.789 1.00 71.31 95 ASP A C 1
ATOM 786 O O . ASP A 1 95 ? -20.434 -23.203 52.668 1.00 71.31 95 ASP A O 1
ATOM 790 N N . SER A 1 96 ? -21.312 -24.751 54.033 1.00 64.44 96 SER A N 1
ATOM 791 C CA . SER A 1 96 ? -22.161 -25.409 53.027 1.00 64.44 96 SER A CA 1
ATOM 792 C C . SER A 1 96 ? -23.190 -24.474 52.370 1.00 64.44 96 SER A C 1
ATOM 794 O O . SER A 1 96 ? -23.716 -24.791 51.303 1.00 64.44 96 SER A O 1
ATOM 796 N N . SER A 1 97 ? -23.433 -23.303 52.963 1.00 62.75 97 SER A N 1
ATOM 797 C CA . SER A 1 97 ? -24.254 -22.214 52.427 1.00 62.75 97 SER A CA 1
ATOM 798 C C . SER A 1 97 ? -23.611 -21.481 51.243 1.00 62.75 97 SER A C 1
ATOM 800 O O . SER A 1 97 ? -24.332 -20.988 50.383 1.00 62.75 97 SER A O 1
ATOM 802 N N . VAL A 1 98 ? -22.276 -21.449 51.143 1.00 64.31 98 VAL A N 1
ATOM 803 C CA . VAL A 1 98 ? -21.545 -20.810 50.027 1.00 64.31 98 VAL A CA 1
ATOM 804 C C . VAL A 1 98 ? -21.512 -21.718 48.795 1.00 64.31 98 VAL A C 1
ATOM 806 O O . VAL A 1 98 ? -21.564 -21.255 47.659 1.00 64.31 98 VAL A O 1
ATOM 809 N N . ILE A 1 99 ? -21.469 -23.034 49.013 1.00 64.25 99 ILE A N 1
ATOM 810 C CA . ILE A 1 99 ? -21.463 -24.045 47.944 1.00 64.25 99 ILE A CA 1
ATOM 811 C C . ILE A 1 99 ? -22.872 -24.217 47.355 1.00 64.25 99 ILE A C 1
ATOM 813 O O . ILE A 1 99 ? -23.035 -24.510 46.168 1.00 64.25 99 ILE A O 1
ATOM 817 N N . LYS A 1 100 ? -23.912 -24.012 48.169 1.00 58.78 100 LYS A N 1
ATOM 818 C CA . LYS A 1 100 ? -25.306 -24.181 47.763 1.00 58.78 100 LYS A CA 1
ATOM 819 C C . LYS A 1 100 ? -25.882 -22.866 47.246 1.00 58.78 100 LYS A C 1
ATOM 821 O O . LY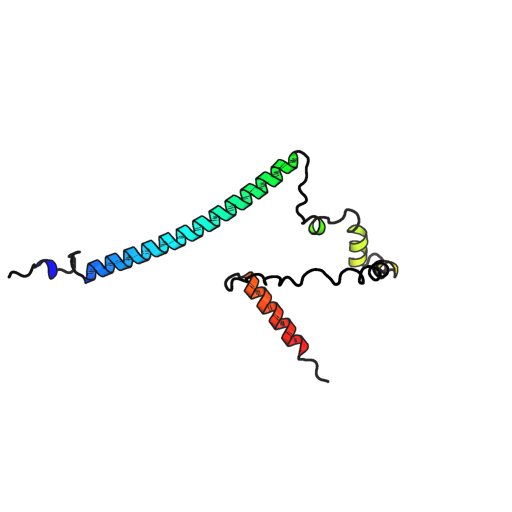S A 1 100 ? -26.654 -22.192 47.915 1.00 58.78 100 LYS A O 1
ATOM 826 N N . SER A 1 101 ? -25.497 -22.508 46.024 1.00 47.00 101 SER A N 1
ATOM 827 C CA . SER A 1 101 ? -26.150 -21.420 45.287 1.00 47.00 101 SER A CA 1
ATOM 828 C C . SER A 1 101 ? -27.681 -21.635 45.208 1.00 47.00 101 SER A C 1
ATOM 830 O O . SER A 1 101 ? -28.122 -22.739 44.873 1.00 47.00 101 SER A O 1
ATOM 832 N N . PRO A 1 102 ? -28.520 -20.616 45.479 1.00 51.84 102 PRO A N 1
ATOM 833 C CA . PRO A 1 102 ? -29.970 -20.688 45.291 1.00 51.84 102 PRO A CA 1
ATOM 834 C C . PRO A 1 102 ? -30.326 -20.467 43.811 1.00 51.84 102 PRO A C 1
ATOM 836 O O . PRO A 1 102 ? -30.892 -19.444 43.436 1.00 51.84 102 PRO A O 1
ATOM 839 N N . GLN A 1 103 ? -29.930 -21.393 42.937 1.00 49.38 103 GLN A N 1
ATOM 840 C CA . GLN A 1 103 ? -30.194 -21.320 41.492 1.00 49.38 103 GLN A CA 1
ATOM 841 C C . GLN A 1 103 ? -30.507 -22.712 40.921 1.00 49.38 103 GLN A C 1
ATOM 843 O O . GLN A 1 103 ? -29.807 -23.188 40.036 1.00 49.38 103 GLN A O 1
ATOM 848 N N . THR A 1 104 ? -31.523 -23.412 41.435 1.00 46.66 104 THR A N 1
ATOM 849 C CA . THR A 1 104 ? -32.001 -24.661 40.793 1.00 46.66 104 THR A CA 1
ATOM 850 C C . THR A 1 104 ? -33.510 -24.928 40.866 1.00 46.66 104 THR A C 1
ATOM 852 O O . THR A 1 104 ? -33.916 -25.987 40.416 1.00 46.66 104 THR A O 1
ATOM 855 N N . GLU A 1 105 ? -34.368 -24.001 41.318 1.00 49.97 105 GLU A N 1
ATOM 856 C CA . GLU A 1 105 ? -35.801 -24.331 41.533 1.00 49.97 105 GLU A CA 1
ATOM 857 C C . GLU A 1 105 ? -36.839 -23.453 40.798 1.00 49.97 105 GLU A C 1
ATOM 859 O O . GLU A 1 105 ? -38.034 -23.652 40.987 1.00 49.97 105 GLU A O 1
ATOM 864 N N . GLU A 1 106 ? -36.455 -22.534 39.896 1.00 48.03 106 GLU A N 1
ATOM 865 C CA . GLU A 1 106 ? -37.452 -21.706 39.168 1.00 48.03 106 GLU A CA 1
ATOM 866 C C . GLU A 1 106 ? -37.405 -21.756 37.626 1.00 48.03 106 GLU A C 1
ATOM 868 O O . GLU A 1 106 ? -38.146 -21.037 36.959 1.00 48.03 106 GLU A O 1
ATOM 873 N N . THR A 1 107 ? -36.613 -22.636 36.997 1.00 40.34 107 THR A N 1
ATOM 874 C CA . THR A 1 107 ? -36.465 -22.631 35.516 1.00 40.34 107 THR A CA 1
ATOM 875 C C . THR A 1 107 ? -37.084 -23.813 34.766 1.00 40.34 107 THR A C 1
ATOM 877 O O . THR A 1 107 ? -36.828 -23.978 33.569 1.00 40.34 107 THR A O 1
ATOM 880 N N . ASP A 1 108 ? -37.946 -24.606 35.412 1.00 43.00 108 ASP A N 1
ATOM 881 C CA . ASP A 1 108 ? -38.569 -25.774 34.765 1.00 43.00 108 ASP A CA 1
ATOM 882 C C . ASP A 1 108 ? -40.058 -25.621 34.413 1.00 43.00 108 ASP A C 1
ATOM 884 O O . ASP A 1 108 ? -40.571 -26.402 33.612 1.00 43.00 108 ASP A O 1
ATOM 888 N N . LYS A 1 109 ? -40.744 -24.555 34.855 1.00 40.44 109 LYS A N 1
ATOM 889 C CA . LYS A 1 109 ? -42.142 -24.287 34.443 1.00 40.44 109 LYS A CA 1
ATOM 890 C C . LYS A 1 109 ? -42.289 -23.416 33.186 1.00 40.44 109 LYS A C 1
ATOM 892 O O . LYS A 1 109 ? -43.360 -23.394 32.588 1.00 40.44 109 LYS A O 1
ATOM 897 N N . SER A 1 110 ? -41.226 -22.762 32.711 1.00 37.78 110 SER A N 1
ATOM 898 C CA . SER A 1 110 ? -41.263 -21.902 31.511 1.00 37.78 110 SER A CA 1
ATOM 899 C C . SER A 1 110 ? -40.821 -22.595 30.209 1.00 37.78 110 SER A C 1
ATOM 901 O O . SER A 1 110 ? -40.974 -22.033 29.124 1.00 37.78 110 SER A O 1
ATOM 903 N N . LYS A 1 111 ? -40.339 -23.847 30.261 1.00 43.19 111 LYS A N 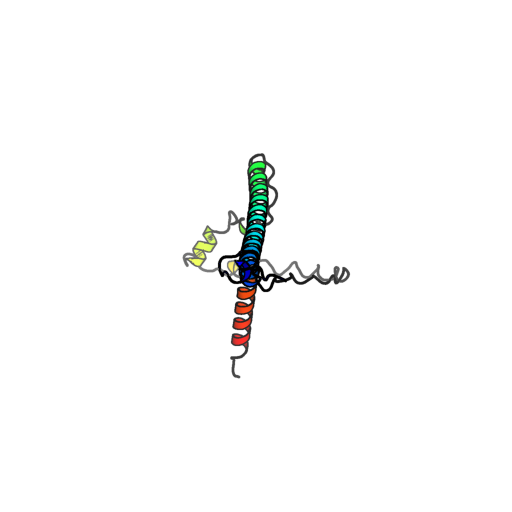1
ATOM 904 C CA . LYS A 1 111 ? -39.823 -24.582 29.083 1.00 43.19 111 LYS A CA 1
ATOM 905 C C . LYS A 1 111 ? -40.889 -25.200 28.166 1.00 43.19 111 LYS A C 1
ATOM 907 O O . LYS A 1 111 ? -40.532 -25.710 27.103 1.00 43.19 111 LYS A O 1
ATOM 912 N N . GLN A 1 112 ? -42.177 -25.160 28.518 1.00 42.78 112 GLN A N 1
ATOM 913 C CA . GLN A 1 112 ? -43.234 -25.807 27.720 1.00 42.78 112 GLN A CA 1
ATOM 914 C C . GLN A 1 112 ? -44.039 -24.880 26.795 1.00 42.78 112 GLN A C 1
ATOM 916 O O . GLN A 1 112 ? -44.772 -25.392 25.957 1.00 42.78 112 GLN A O 1
ATOM 921 N N . GLN A 1 113 ? -43.862 -23.553 26.835 1.00 42.56 113 GLN A N 1
ATOM 922 C CA . GLN A 1 113 ? -44.669 -22.634 26.005 1.00 42.56 113 GLN A CA 1
ATOM 923 C C . GLN A 1 113 ? -43.916 -21.907 24.878 1.00 42.56 113 GLN A C 1
ATOM 925 O O . GLN A 1 113 ? -44.496 -21.075 24.192 1.00 42.56 113 GLN A O 1
ATOM 930 N N . GLN A 1 114 ? -42.651 -22.237 24.605 1.00 40.75 114 GLN A N 1
ATOM 931 C CA . GLN A 1 114 ? -41.887 -21.585 23.527 1.00 40.75 114 GLN A CA 1
ATOM 932 C C . GLN A 1 114 ? -41.184 -22.594 22.610 1.00 40.75 114 GLN A C 1
ATOM 934 O O . GLN A 1 114 ? -39.988 -22.519 22.348 1.00 40.75 114 GLN A O 1
ATOM 939 N N . LYS A 1 115 ? -41.941 -23.559 22.079 1.00 43.25 115 LYS A N 1
ATOM 940 C CA . LYS A 1 115 ? -41.524 -24.376 20.926 1.00 43.25 115 LYS A CA 1
ATOM 941 C C . LYS A 1 115 ? -42.300 -23.980 19.672 1.00 43.25 115 LYS A C 1
ATOM 943 O O . LYS A 1 115 ? -42.846 -24.843 19.004 1.00 43.25 115 LYS A O 1
ATOM 948 N N . GLN A 1 116 ? -42.374 -22.690 19.341 1.00 45.00 116 GLN A N 1
ATOM 949 C CA . GLN A 1 116 ? -42.961 -22.280 18.060 1.00 45.00 116 GLN A CA 1
ATOM 950 C C . GLN A 1 116 ? -42.558 -20.869 17.604 1.00 45.00 116 GLN A C 1
ATOM 952 O O . GLN A 1 116 ? -43.396 -20.104 17.160 1.00 45.00 116 GLN A O 1
ATOM 957 N N . VAL A 1 117 ? -41.268 -20.509 17.639 1.00 41.28 117 VAL A N 1
ATOM 958 C CA . VAL A 1 117 ? -40.789 -19.352 16.856 1.00 41.28 117 VAL A CA 1
ATOM 959 C C . VAL A 1 117 ? -39.436 -19.656 16.206 1.00 41.28 117 VAL A C 1
ATOM 961 O O . VAL A 1 117 ? -38.396 -19.726 16.847 1.00 41.28 117 VAL A O 1
ATOM 964 N N . GLN A 1 118 ? -39.518 -19.879 14.895 1.00 40.91 118 GLN A N 1
ATOM 965 C CA . GLN A 1 118 ? -38.528 -19.613 13.849 1.00 40.91 118 GLN A CA 1
ATOM 966 C C . GLN A 1 118 ? -37.082 -20.096 14.051 1.00 40.91 118 GLN A C 1
ATOM 968 O O . GLN A 1 118 ? -36.203 -19.444 14.607 1.00 40.91 118 GLN A O 1
ATOM 973 N N . LYS A 1 119 ? -36.807 -21.206 13.367 1.00 43.97 119 LYS A N 1
ATOM 974 C CA . LYS A 1 119 ? -35.486 -21.703 12.978 1.00 43.97 119 LYS A CA 1
ATOM 975 C C . LYS A 1 119 ? -34.839 -20.758 11.949 1.00 43.97 119 LYS A C 1
ATOM 977 O O . LYS A 1 119 ? -34.632 -21.134 10.798 1.00 43.97 119 LYS A O 1
ATOM 982 N N . GLN A 1 120 ? -34.527 -19.520 12.330 1.00 45.62 120 GLN A N 1
ATOM 983 C CA . GLN A 1 120 ? -33.661 -18.668 11.520 1.00 45.62 120 GLN A CA 1
ATOM 984 C C . GLN A 1 120 ? -32.222 -19.157 11.685 1.00 45.62 120 GLN A C 1
ATOM 986 O O . GLN A 1 120 ? -31.658 -19.172 12.780 1.00 45.62 120 GLN A O 1
ATOM 991 N N . LYS A 1 121 ? -31.632 -19.620 10.578 1.00 46.03 121 LYS A N 1
ATOM 992 C CA . LYS A 1 121 ? -30.214 -19.971 10.495 1.00 46.03 121 LYS A CA 1
ATOM 993 C C . LYS A 1 121 ? -29.406 -18.743 10.918 1.00 46.03 121 LYS A C 1
ATOM 995 O O . LYS A 1 121 ? -29.243 -17.821 10.124 1.00 46.03 121 LYS A O 1
ATOM 1000 N N . ARG A 1 122 ? -28.889 -18.732 12.151 1.00 46.16 122 ARG A N 1
ATOM 1001 C CA . ARG A 1 122 ? -27.852 -17.780 12.565 1.00 46.16 122 ARG A CA 1
ATOM 1002 C C . ARG A 1 122 ? -26.717 -17.937 11.558 1.00 46.16 122 ARG A C 1
ATOM 1004 O O . ARG A 1 122 ? -26.082 -18.993 11.513 1.00 46.16 122 ARG A O 1
ATOM 1011 N N . LYS A 1 123 ? -26.526 -16.944 10.684 1.00 50.19 123 LYS A N 1
ATOM 1012 C CA . LYS A 1 123 ? -25.360 -16.908 9.801 1.00 50.19 123 LYS A CA 1
ATOM 1013 C C . LYS A 1 123 ? -24.150 -16.967 10.729 1.00 50.19 123 LYS A C 1
ATOM 1015 O O . LYS A 1 123 ? -24.012 -16.127 11.615 1.00 50.19 123 LYS A O 1
ATOM 1020 N N . LYS A 1 124 ? -23.355 -18.033 10.610 1.00 53.84 124 LYS A N 1
ATOM 1021 C CA . LYS A 1 124 ? -22.084 -18.151 11.328 1.00 53.84 124 LYS A CA 1
ATOM 1022 C C . LYS A 1 124 ? -21.289 -16.900 10.967 1.00 53.84 124 LYS A C 1
ATOM 1024 O O . LYS A 1 124 ? -21.213 -16.594 9.779 1.00 53.84 124 LYS A O 1
ATOM 1029 N N . ALA A 1 125 ? -20.789 -16.177 11.969 1.00 56.34 125 ALA A N 1
ATOM 1030 C CA . ALA A 1 125 ? -19.897 -15.047 11.749 1.00 56.34 125 ALA A CA 1
ATOM 1031 C C . ALA A 1 125 ? -18.849 -15.476 10.715 1.00 56.34 125 ALA A C 1
ATOM 1033 O O . ALA A 1 125 ? -18.241 -16.542 10.871 1.00 56.34 125 ALA A O 1
ATOM 1034 N N . SER A 1 126 ? -18.740 -14.733 9.613 1.00 56.34 126 SER A N 1
ATOM 1035 C CA . SER A 1 126 ? -17.685 -14.949 8.633 1.00 56.34 126 SER A CA 1
ATOM 1036 C C . SER A 1 126 ? -16.385 -14.624 9.345 1.00 56.34 126 SER A C 1
ATOM 1038 O O . SER A 1 126 ? -16.009 -13.467 9.472 1.00 56.34 126 SER A O 1
ATOM 1040 N N . TYR A 1 127 ? -15.758 -15.651 9.911 1.00 57.78 127 TYR A N 1
ATOM 1041 C CA . TYR A 1 127 ? -14.372 -15.565 10.323 1.00 57.78 127 TYR A CA 1
ATOM 1042 C C . TYR A 1 127 ? -13.585 -15.305 9.047 1.00 57.78 127 TYR A C 1
ATOM 1044 O O . TYR A 1 127 ? -13.387 -16.225 8.249 1.00 57.78 127 TYR A O 1
ATOM 1052 N N . ASP A 1 128 ? -13.201 -14.053 8.833 1.00 63.97 128 ASP A N 1
ATOM 1053 C CA . ASP A 1 128 ? -12.205 -13.722 7.833 1.00 63.97 128 ASP A CA 1
ATOM 1054 C C . ASP A 1 128 ? -10.946 -14.510 8.201 1.00 63.97 128 ASP A C 1
ATOM 1056 O O . ASP A 1 128 ? -10.448 -14.442 9.327 1.00 63.97 128 ASP A O 1
ATOM 1060 N N . MET A 1 129 ? -10.487 -15.352 7.273 1.00 61.38 129 MET A N 1
ATOM 1061 C CA . MET A 1 129 ? -9.400 -16.318 7.500 1.00 61.38 129 MET A CA 1
ATOM 1062 C C . MET A 1 129 ? -8.067 -15.654 7.889 1.00 61.38 129 MET A C 1
ATOM 1064 O O . MET A 1 129 ? -7.145 -16.341 8.342 1.00 61.38 129 MET A O 1
ATOM 1068 N N . ASP A 1 130 ? -7.992 -14.330 7.757 1.00 67.56 130 ASP A N 1
ATOM 1069 C CA . ASP A 1 130 ? -6.817 -13.512 8.023 1.00 67.56 130 ASP A CA 1
ATOM 1070 C C . ASP A 1 130 ? -6.846 -12.796 9.384 1.00 67.56 130 ASP A C 1
ATOM 1072 O O . ASP A 1 130 ? -5.820 -12.254 9.792 1.00 67.56 130 ASP A O 1
ATOM 1076 N N . ASP A 1 131 ? -7.950 -12.855 10.144 1.00 81.44 131 ASP A N 1
ATOM 1077 C CA . ASP A 1 131 ? -7.998 -12.269 11.491 1.00 81.44 131 ASP A CA 1
ATOM 1078 C C . ASP A 1 131 ? -7.127 -13.095 12.468 1.00 81.44 131 ASP A C 1
ATOM 1080 O O . ASP A 1 131 ? -7.364 -14.304 12.628 1.00 81.44 131 ASP A O 1
ATOM 1084 N N . PRO A 1 132 ? -6.129 -12.498 13.154 1.00 79.31 132 PRO A N 1
ATOM 1085 C CA . PRO A 1 132 ? -5.317 -13.186 14.162 1.00 79.31 132 PRO A CA 1
ATOM 1086 C C . PRO A 1 132 ? -6.155 -13.885 15.247 1.00 79.31 132 PRO A C 1
ATOM 1088 O O . PRO A 1 132 ? -5.766 -14.962 15.713 1.00 79.31 132 PRO A O 1
ATOM 1091 N N . MET A 1 133 ? -7.332 -13.355 15.598 1.00 77.44 133 MET A N 1
ATOM 1092 C CA . MET A 1 133 ? -8.235 -13.950 16.591 1.00 77.44 133 MET A CA 1
ATOM 1093 C C . MET A 1 133 ? -8.788 -15.316 16.136 1.00 77.44 133 MET A C 1
ATOM 1095 O O . MET A 1 133 ? -8.913 -16.256 16.930 1.00 77.44 133 MET A O 1
ATOM 1099 N N . SER A 1 134 ? -9.060 -15.468 14.834 1.00 80.31 134 SER A N 1
ATOM 1100 C CA . SER A 1 134 ? -9.556 -16.714 14.233 1.00 80.31 134 SER A CA 1
ATOM 1101 C C . SER A 1 134 ? -8.537 -17.861 14.350 1.00 80.31 134 SER A C 1
ATOM 1103 O O . SER A 1 134 ? -8.894 -19.004 14.672 1.00 80.31 134 SER A O 1
ATOM 1105 N N . LYS A 1 135 ? -7.243 -17.554 14.172 1.00 78.31 135 LYS A N 1
ATOM 1106 C CA . LYS A 1 135 ? -6.134 -18.517 14.276 1.00 78.31 135 LYS A CA 1
ATOM 1107 C C . LYS A 1 135 ? -5.971 -19.029 15.707 1.00 78.31 135 LYS A C 1
ATOM 1109 O O . LYS A 1 135 ? -5.770 -20.230 15.906 1.00 78.31 135 LYS A O 1
ATOM 1114 N N . VAL A 1 136 ? -6.125 -18.153 16.700 1.00 77.38 136 VAL A N 1
ATOM 1115 C CA . VAL A 1 136 ? -6.043 -18.509 18.127 1.00 77.38 136 VAL A CA 1
ATOM 1116 C C . VAL A 1 136 ? -7.181 -19.447 18.532 1.00 77.38 136 VAL A C 1
ATOM 1118 O O . VAL A 1 136 ? -6.925 -20.501 19.119 1.00 77.38 136 VAL A O 1
ATOM 1121 N N . LEU A 1 137 ? -8.424 -19.137 18.150 1.00 76.88 137 LEU A N 1
ATOM 1122 C CA . LEU A 1 137 ? -9.588 -19.989 18.433 1.00 76.88 137 LEU A CA 1
ATOM 1123 C C . LEU A 1 137 ? -9.440 -21.393 17.827 1.00 76.88 137 LEU A C 1
ATOM 1125 O O . LEU A 1 137 ? -9.734 -22.399 18.479 1.00 76.88 137 LEU A O 1
ATOM 1129 N N . LYS A 1 138 ? -8.924 -21.486 16.595 1.00 76.69 138 LYS A N 1
ATOM 1130 C CA . LYS A 1 138 ? -8.677 -22.767 15.915 1.00 76.69 138 LYS A CA 1
ATOM 1131 C C . LYS A 1 138 ? -7.608 -23.606 16.626 1.00 76.69 138 LYS A C 1
ATOM 1133 O O . LYS A 1 138 ? -7.783 -24.818 16.775 1.00 76.69 138 LYS A O 1
ATOM 1138 N N . LEU A 1 139 ? -6.531 -22.973 17.096 1.00 73.06 139 LEU A N 1
ATOM 1139 C CA . LEU A 1 139 ? -5.463 -23.629 17.859 1.00 73.06 139 LEU A CA 1
ATOM 1140 C C . LEU A 1 139 ? -5.935 -24.101 19.240 1.00 73.06 139 LEU A C 1
ATOM 1142 O O . LEU A 1 139 ? -5.554 -25.184 19.678 1.00 73.06 139 LEU A O 1
ATOM 1146 N N . GLN A 1 140 ? -6.789 -23.335 19.922 1.00 70.25 140 GLN A N 1
ATOM 1147 C CA . GLN A 1 140 ? -7.379 -23.766 21.193 1.00 70.25 140 GLN A CA 1
ATOM 1148 C C . GLN A 1 140 ? -8.340 -24.950 21.003 1.00 70.25 140 GLN A C 1
ATOM 1150 O O . GLN A 1 140 ? -8.300 -25.921 21.762 1.00 70.25 140 GLN A O 1
ATOM 1155 N N . GLY A 1 141 ? -9.145 -24.932 19.936 1.00 69.50 141 GLY A N 1
ATOM 1156 C CA . GLY A 1 141 ? -10.052 -26.031 19.600 1.00 69.50 141 GLY A CA 1
ATOM 1157 C C . GLY A 1 141 ? -9.342 -27.351 19.268 1.00 69.50 141 GLY A C 1
ATOM 1158 O O . GLY A 1 141 ? -9.856 -28.422 19.606 1.00 69.50 141 GLY A O 1
ATOM 1159 N N . SER A 1 142 ? -8.159 -27.310 18.639 1.00 65.44 142 SER A N 1
ATOM 1160 C CA . SER A 1 142 ? -7.401 -28.529 18.311 1.00 65.44 142 SER A CA 1
ATOM 1161 C C . SER A 1 142 ? -6.787 -29.186 19.554 1.00 65.44 142 SER A C 1
ATOM 1163 O O . SER A 1 142 ? -6.881 -30.407 19.703 1.00 65.44 142 SER A O 1
ATOM 1165 N N . LYS A 1 143 ? -6.262 -28.387 20.496 1.00 60.03 143 LYS A N 1
ATOM 1166 C CA . LYS A 1 143 ? -5.685 -28.858 21.769 1.00 60.03 143 LYS A CA 1
ATOM 1167 C C . LYS A 1 143 ? -6.703 -29.638 22.611 1.00 60.03 143 LYS A C 1
ATOM 1169 O O . LYS A 1 143 ? -6.395 -30.717 23.117 1.00 60.03 143 LYS A O 1
ATOM 1174 N N . ASN A 1 144 ? -7.951 -29.169 22.660 1.00 61.72 144 ASN A N 1
ATOM 1175 C CA . ASN A 1 144 ? -9.024 -29.824 23.418 1.00 61.72 144 ASN A CA 1
ATOM 1176 C C . ASN A 1 144 ? -9.477 -31.170 22.817 1.00 61.72 144 ASN A C 1
ATOM 1178 O O . ASN A 1 144 ? -9.942 -32.046 23.548 1.00 61.72 144 ASN A O 1
ATOM 1182 N N . LYS A 1 145 ? -9.327 -31.380 21.500 1.00 58.16 145 LYS A N 1
ATOM 1183 C CA . LYS A 1 145 ? -9.655 -32.662 20.840 1.00 58.16 145 LYS A CA 1
ATOM 1184 C C . LYS A 1 145 ? -8.615 -33.755 21.089 1.00 58.16 145 LYS A C 1
ATOM 1186 O O . LYS A 1 145 ? -8.971 -34.930 21.090 1.00 58.16 145 LYS A O 1
ATOM 1191 N N . ILE A 1 146 ? -7.355 -33.378 21.292 1.00 58.50 146 ILE A N 1
ATOM 1192 C CA . ILE A 1 146 ? -6.242 -34.316 21.504 1.00 58.50 146 ILE A CA 1
ATOM 1193 C C . ILE A 1 146 ? -6.271 -34.885 22.930 1.00 58.50 146 ILE A C 1
ATOM 1195 O O . ILE A 1 146 ? -6.017 -36.071 23.119 1.00 58.50 146 ILE A O 1
ATOM 1199 N N . SER A 1 147 ? -6.675 -34.076 23.913 1.00 58.72 147 SER A N 1
ATOM 1200 C CA . SER A 1 147 ? -6.839 -34.501 25.312 1.00 58.72 147 SER A CA 1
ATOM 1201 C C . SER A 1 147 ? -7.887 -35.618 25.479 1.00 58.72 147 SER A C 1
ATOM 1203 O O . SER A 1 147 ? -7.635 -36.618 26.145 1.00 58.72 147 SER A O 1
ATOM 1205 N N . LYS A 1 148 ? -9.020 -35.538 24.765 1.00 58.34 148 LYS A N 1
ATOM 1206 C CA . LYS A 1 148 ? -10.117 -36.524 24.866 1.00 58.34 148 LYS A CA 1
ATOM 1207 C C . LYS A 1 148 ? -9.827 -37.899 24.244 1.00 58.34 148 LYS A C 1
ATOM 1209 O O . LYS A 1 148 ? -10.660 -38.789 24.356 1.00 58.34 148 LYS A O 1
ATOM 1214 N N . ARG A 1 149 ? -8.691 -38.082 23.559 1.00 60.28 149 ARG A N 1
ATOM 1215 C CA . ARG A 1 149 ? -8.324 -39.354 22.901 1.00 60.28 149 ARG A CA 1
ATOM 1216 C C . ARG A 1 149 ? -7.330 -40.203 23.700 1.00 60.28 149 ARG A C 1
ATOM 1218 O O . ARG A 1 149 ? -6.993 -41.290 23.249 1.00 60.28 149 ARG A O 1
ATOM 1225 N N . ARG A 1 150 ? -6.836 -39.723 24.849 1.00 59.78 150 ARG A N 1
ATOM 1226 C CA . ARG A 1 150 ? -5.711 -40.339 25.581 1.00 59.78 150 ARG A CA 1
ATOM 1227 C C . ARG A 1 150 ? -6.091 -41.016 26.903 1.00 59.78 150 ARG A C 1
ATOM 1229 O O . ARG A 1 150 ? -5.237 -41.148 27.769 1.00 59.78 150 ARG A O 1
ATOM 1236 N N . THR A 1 151 ? -7.333 -41.463 27.063 1.00 61.09 151 THR A N 1
ATOM 1237 C CA . THR A 1 151 ? -7.716 -42.348 28.175 1.00 61.09 151 THR A CA 1
ATOM 1238 C C . THR A 1 151 ? -7.775 -43.792 27.666 1.00 61.09 151 THR A C 1
ATOM 1240 O O . THR A 1 151 ? -8.759 -44.136 27.003 1.00 61.09 151 THR A O 1
ATOM 1243 N N . PRO A 1 152 ? -6.743 -44.629 27.888 1.00 66.94 152 PRO A N 1
ATOM 1244 C CA . PRO A 1 152 ? -6.871 -46.061 27.658 1.00 66.94 152 PRO A CA 1
ATOM 1245 C C . PRO A 1 152 ? -7.769 -46.668 28.747 1.00 66.94 152 PRO A C 1
ATOM 1247 O O . PRO A 1 152 ? -7.858 -46.135 29.854 1.00 66.94 152 PRO A O 1
ATOM 1250 N N . LYS A 1 153 ? -8.474 -47.733 28.374 1.00 54.31 153 LYS A N 1
ATOM 1251 C CA . LYS A 1 153 ? -9.409 -48.492 29.205 1.00 54.31 153 LYS A CA 1
ATOM 1252 C C . LYS A 1 153 ? -8.703 -49.696 29.812 1.00 54.31 153 LYS A C 1
ATOM 1254 O O . LYS A 1 153 ? -7.805 -50.220 29.116 1.00 54.31 153 LYS A O 1
#

Secondary structure (DSSP, 8-state):
----GGGG-TT-TTSHHHHHHHHHHHHHHHHHHHHHHHHHHHHHHHHHHHHHHHHHHHHGGGS-----S-HHHH---TTSSHHHHHHHTT-S---HHHHS-S-SSSSSSSTTS---S-----------TT-HHHHHHHHHHHHHHHHTT----

Radius of gyration: 32.79 Å; chains: 1; bounding box: 66×64×102 Å

Foldseek 3Di:
DDDDPCQVPPPRCVPPVNVVVVVVVVVVVVVVVVVVVVVVVVVVVVVVVVVVVVVLVVVVVVPDDDCPVCCVVPCPPPPPPPVVVCVVVVVDDDDPVVVDDPPDPDPPPPVPPPPDDDPDPPPDPPPPPPDPVVVVVVVVVVVVVVVVVPDDD

InterPro domains:
  IPR019339 CBF1-interacting co-repressor CIR, N-terminal domain [PF10197] (10-46)
  IPR019339 CBF1-interacting co-repressor CIR, N-terminal domain [SM01083] (10-46)
  IPR022209 Pre-mRNA splicing factor [PF12542] (67-141)
  IPR051376 Pre-mRNA-splicing factor CWC25 [PTHR16196] (1-130)

pLDDT: mean 72.4, std 18.81, range [37.78, 98.44]

Sequence (153 aa):
MANDLNLLKSWNPKLVRNRKKVWEREQELLKEEHAFKQRQREIQKERELDSLVNASRDGDRTGDRKKTGLEWMYDTGAGGSESNQEYLLGKKKLDSSVIKSPQTEETDKSKQQQKQVQKQKRKKASYDMDDPMSKVLKLQGSKNKISKRRTPK